Protein AF-A0A923ZGY8-F1 (afdb_monomer)

Sequence (124 aa):
MVYCIKTIKKKLRQPCMYGYVFFMLLFLCSLACLGQTRDISKMGSGGKLNPLQAIMDIRHYTINLDVDIEKQSIKGNVEISLNLSNQTDTLLLDLLDAMLVTKIKVNHAVVKYNHQNDKIYITH

Solvent-accessible surface area (backbone atoms only — not comparable to full-atom values): 8315 Å² total; per-residue (Å²): 140,88,86,85,85,82,85,79,82,77,81,81,73,85,73,68,69,69,62,58,54,54,53,50,51,57,55,54,60,65,63,74,65,78,64,84,82,79,76,62,88,77,71,76,84,86,73,86,68,54,74,59,42,68,35,50,48,76,73,46,78,48,77,48,76,51,76,40,75,92,76,72,43,77,49,73,54,76,46,77,45,66,46,66,81,57,94,72,59,55,45,58,48,81,45,58,71,91,57,87,85,89,80,54,64,59,96,86,41,80,46,57,69,49,77,52,94,37,26,35,40,38,45,109

Secondary structure (DSSP, 8-state):
-PPP--------PPP-HHHHHHHHHHHHHHHTT------GGG---SSPPPHHHHTEEEEEEEEEEEEETTTTEEEEEEEEEEEESS--SEEEEE--TTSPP---EETTEE-EEEEETTEEEEE-

pLDDT: mean 81.22, std 19.68, range [33.22, 98.0]

Structure (mmCIF, N/CA/C/O backbone):
data_AF-A0A923ZGY8-F1
#
_entry.id   AF-A0A923ZGY8-F1
#
loop_
_atom_site.group_PDB
_atom_site.id
_atom_site.type_symbol
_atom_site.label_atom_id
_atom_site.label_alt_id
_atom_site.label_comp_id
_atom_site.label_asym_id
_atom_site.label_entity_id
_atom_site.label_seq_id
_atom_site.pdbx_PDB_ins_code
_atom_site.Cartn_x
_atom_site.Cartn_y
_atom_site.Cartn_z
_atom_site.occupancy
_atom_site.B_iso_or_equiv
_atom_site.auth_seq_id
_atom_site.auth_comp_id
_atom_site.auth_asym_id
_atom_site.auth_atom_id
_atom_site.pdbx_PDB_model_num
ATOM 1 N N . MET A 1 1 ? -15.914 41.896 -59.023 1.00 39.72 1 MET A N 1
ATOM 2 C CA . MET A 1 1 ? -15.103 42.519 -57.955 1.00 39.72 1 MET A CA 1
ATOM 3 C C . MET A 1 1 ? -13.850 41.666 -57.796 1.00 39.72 1 MET A C 1
ATOM 5 O O . MET A 1 1 ? -13.971 40.498 -57.456 1.00 39.72 1 MET A O 1
ATOM 9 N N . VAL A 1 2 ? -12.696 42.178 -58.230 1.00 36.56 2 VAL A N 1
ATOM 10 C CA . VAL A 1 2 ? -11.444 41.417 -58.413 1.00 36.56 2 VAL A CA 1
ATOM 11 C C . VAL A 1 2 ? -10.553 41.626 -57.190 1.00 36.56 2 VAL A C 1
ATOM 13 O O . VAL A 1 2 ? -10.276 42.771 -56.843 1.00 36.56 2 VAL A O 1
ATOM 16 N N . TYR A 1 3 ? -10.085 40.548 -56.558 1.00 33.25 3 TYR A N 1
ATOM 17 C CA . TYR A 1 3 ? -9.080 40.621 -55.494 1.00 33.25 3 TYR A CA 1
ATOM 18 C C . TYR A 1 3 ? -7.714 40.186 -56.035 1.00 33.25 3 TYR A C 1
ATOM 20 O O . TYR A 1 3 ? -7.562 39.091 -56.571 1.00 33.25 3 TYR A O 1
ATOM 28 N N . CYS A 1 4 ? -6.725 41.073 -55.907 1.00 33.22 4 CYS A N 1
ATOM 29 C CA . CYS A 1 4 ? -5.336 40.871 -56.311 1.00 33.22 4 CYS A CA 1
ATOM 30 C C . CYS A 1 4 ? -4.508 40.442 -55.089 1.00 33.22 4 CYS A C 1
ATOM 32 O O . CYS A 1 4 ? -4.399 41.198 -54.123 1.00 33.22 4 CYS A O 1
ATOM 34 N N . ILE A 1 5 ? -3.925 39.240 -55.120 1.00 45.53 5 ILE A N 1
ATOM 35 C CA . ILE A 1 5 ? -2.992 38.758 -54.091 1.00 45.53 5 ILE A CA 1
ATOM 36 C C . ILE A 1 5 ? -1.567 39.020 -54.579 1.00 45.53 5 ILE A C 1
ATOM 38 O O . ILE A 1 5 ? -1.111 38.446 -55.565 1.00 45.53 5 ILE A O 1
ATOM 42 N N . LYS A 1 6 ? -0.850 39.894 -53.869 1.00 42.00 6 LYS A N 1
ATOM 43 C CA . LYS A 1 6 ? 0.562 40.199 -54.115 1.00 42.00 6 LYS A CA 1
ATOM 44 C C . LYS A 1 6 ? 1.421 39.298 -53.227 1.00 42.00 6 LYS A C 1
ATOM 46 O O . LYS A 1 6 ? 1.500 39.501 -52.018 1.00 42.00 6 LYS A O 1
ATOM 51 N N . THR A 1 7 ? 2.061 38.288 -53.809 1.00 40.94 7 THR A N 1
ATOM 52 C CA . THR A 1 7 ? 3.028 37.436 -53.103 1.00 40.94 7 THR A CA 1
ATOM 53 C C . THR A 1 7 ? 4.315 38.218 -52.832 1.00 40.94 7 THR A C 1
ATOM 55 O O . THR A 1 7 ? 5.007 38.629 -53.760 1.00 40.94 7 THR A O 1
ATOM 58 N N . ILE A 1 8 ? 4.672 38.391 -51.557 1.00 47.91 8 ILE A N 1
ATOM 59 C CA . ILE A 1 8 ? 5.985 38.897 -51.133 1.00 47.91 8 ILE A CA 1
ATOM 60 C C . ILE A 1 8 ? 6.832 37.688 -50.724 1.00 47.91 8 ILE A C 1
ATOM 62 O O . ILE A 1 8 ? 6.575 37.066 -49.694 1.00 47.91 8 ILE A O 1
ATOM 66 N N . LYS A 1 9 ? 7.862 37.343 -51.509 1.00 44.62 9 LYS A N 1
ATOM 67 C CA . LYS A 1 9 ? 8.903 36.410 -51.052 1.00 44.62 9 LYS A CA 1
ATOM 68 C C . LYS A 1 9 ? 9.883 37.158 -50.151 1.00 44.62 9 LYS A C 1
ATOM 70 O O . LYS A 1 9 ? 10.668 37.981 -50.616 1.00 44.62 9 LYS A O 1
ATOM 75 N N . LYS A 1 10 ? 9.855 36.851 -48.853 1.00 49.72 10 LYS A N 1
ATOM 76 C CA . LYS A 1 10 ? 10.881 37.282 -47.896 1.00 49.72 10 LYS A CA 1
ATOM 77 C C . LYS A 1 10 ? 12.182 36.537 -48.223 1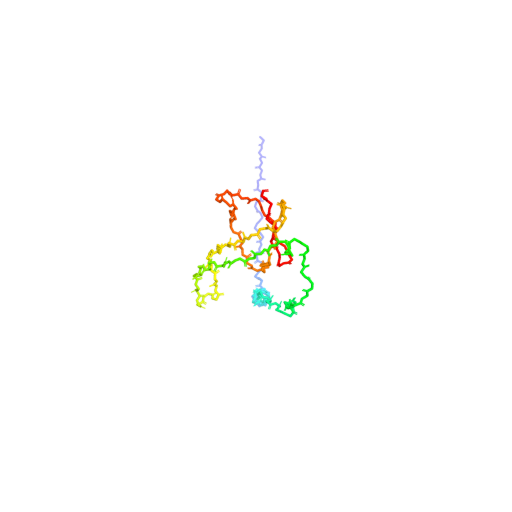.00 49.72 10 LYS A C 1
ATOM 79 O O . LYS A 1 10 ? 12.202 35.308 -48.248 1.00 49.72 10 LYS A O 1
ATOM 84 N N . LYS A 1 11 ? 13.263 37.271 -48.496 1.00 47.41 11 LYS A N 1
ATOM 85 C CA . LYS A 1 11 ? 14.607 36.708 -48.684 1.00 47.41 11 LYS A CA 1
ATOM 86 C C . LYS A 1 11 ? 15.062 36.116 -47.348 1.00 47.41 11 LYS A C 1
ATOM 88 O O . LYS A 1 11 ? 15.303 36.868 -46.404 1.00 47.41 11 LYS A O 1
ATOM 93 N N . LEU A 1 12 ? 15.125 34.786 -47.247 1.00 57.41 12 LEU A N 1
ATOM 94 C CA . LEU A 1 12 ? 15.692 34.125 -46.072 1.00 57.41 12 LEU A CA 1
ATOM 95 C C . LEU A 1 12 ? 17.179 34.482 -45.992 1.00 57.41 12 LEU A C 1
ATOM 97 O O . LEU A 1 12 ? 17.987 34.059 -46.818 1.00 57.41 12 LEU A O 1
ATOM 101 N N . ARG A 1 13 ? 17.526 35.293 -44.995 1.00 56.12 13 ARG A N 1
ATOM 102 C CA . ARG A 1 13 ? 18.902 35.496 -44.554 1.00 56.12 13 ARG A CA 1
ATOM 103 C C . ARG A 1 13 ? 19.347 34.195 -43.891 1.00 56.12 13 ARG A C 1
ATOM 105 O O . ARG A 1 13 ? 18.685 33.751 -42.959 1.00 56.12 13 ARG A O 1
ATOM 112 N N . GLN A 1 14 ? 20.419 33.587 -44.393 1.00 61.72 14 GLN A N 1
ATOM 113 C CA . GLN A 1 14 ? 21.004 32.384 -43.803 1.00 61.72 14 GLN A CA 1
ATOM 114 C C . GLN A 1 14 ? 21.371 32.670 -42.337 1.00 61.72 14 GLN A C 1
ATOM 116 O O . GLN A 1 14 ? 22.171 33.578 -42.087 1.00 61.72 14 GLN A O 1
ATOM 121 N N . PRO A 1 15 ? 20.763 31.975 -41.360 1.00 51.91 15 PRO A N 1
ATOM 122 C CA . PRO A 1 15 ? 21.150 32.128 -39.969 1.00 51.91 15 PRO A CA 1
ATOM 123 C C . PRO A 1 15 ? 22.471 31.389 -39.724 1.00 51.91 15 PRO A C 1
ATOM 125 O O . PRO A 1 15 ? 22.694 30.292 -40.234 1.00 51.91 15 PRO A O 1
ATOM 128 N N . CYS A 1 16 ? 23.357 32.014 -38.949 1.00 51.38 16 CYS A N 1
ATOM 129 C CA . CYS A 1 16 ? 24.641 31.449 -38.550 1.00 51.38 16 CYS A CA 1
ATOM 130 C C . CYS A 1 16 ? 24.424 30.120 -37.803 1.00 51.38 16 CYS A C 1
ATOM 132 O O . CYS A 1 16 ? 23.829 30.089 -36.724 1.00 51.38 16 CYS A O 1
ATOM 134 N N . MET A 1 17 ? 24.913 29.029 -38.398 1.00 56.09 17 MET A N 1
ATOM 135 C CA . MET A 1 17 ? 24.716 27.637 -37.971 1.00 56.09 17 MET A CA 1
ATOM 136 C C . MET A 1 17 ? 25.194 27.364 -36.532 1.00 56.09 17 MET A C 1
ATOM 138 O O . MET A 1 17 ? 24.680 26.469 -35.868 1.00 56.09 17 MET A O 1
ATOM 142 N N . TYR A 1 18 ? 26.117 28.179 -36.012 1.00 58.88 18 TYR A N 1
ATOM 143 C CA . TYR A 1 18 ? 26.709 27.999 -34.684 1.00 58.88 18 TYR A CA 1
ATOM 144 C C . TYR A 1 18 ? 25.748 28.328 -33.527 1.00 58.88 18 TYR A C 1
ATOM 146 O O . TYR A 1 18 ? 25.821 27.709 -32.468 1.00 58.88 18 TYR A O 1
ATOM 154 N N . GLY A 1 19 ? 24.807 29.260 -33.731 1.00 60.19 19 GLY A N 1
ATOM 155 C CA . GLY A 1 19 ? 23.846 29.657 -32.692 1.00 60.19 19 GLY A CA 1
ATOM 156 C C . GLY A 1 19 ? 22.780 28.592 -32.419 1.00 60.19 19 GLY A C 1
ATOM 157 O O . GLY A 1 19 ? 22.402 28.371 -31.271 1.00 60.19 19 GLY A O 1
ATOM 158 N N . TYR A 1 20 ? 22.337 27.881 -33.462 1.00 61.19 20 TYR A N 1
ATOM 159 C CA . TYR A 1 20 ? 21.340 26.811 -33.336 1.00 61.19 20 TYR A CA 1
ATOM 160 C C . TYR A 1 20 ? 21.912 25.552 -32.675 1.00 61.19 20 TYR A C 1
ATOM 162 O O . TYR A 1 20 ? 21.214 24.899 -31.904 1.00 61.19 20 TYR A O 1
ATOM 170 N N . VAL A 1 21 ? 23.185 25.237 -32.935 1.00 67.06 21 VAL A N 1
ATOM 171 C CA . VAL A 1 21 ? 23.874 24.091 -32.323 1.00 67.06 21 VAL A CA 1
ATOM 172 C C . VAL A 1 21 ? 24.073 24.315 -30.822 1.00 67.06 21 VAL A C 1
ATOM 174 O O . VAL A 1 21 ? 23.811 23.411 -30.035 1.00 67.06 21 VAL A O 1
ATOM 177 N N . PHE A 1 22 ? 24.443 25.530 -30.407 1.00 67.06 22 PHE A N 1
ATOM 178 C CA . PHE A 1 22 ? 24.587 25.868 -28.987 1.00 67.06 22 PHE A CA 1
ATOM 179 C C . PHE A 1 22 ? 23.243 25.847 -28.236 1.00 67.06 22 PHE A C 1
ATOM 181 O O . PHE A 1 22 ? 23.160 25.327 -27.125 1.00 67.06 22 PHE A O 1
ATOM 188 N N . PHE A 1 23 ? 22.168 26.336 -28.866 1.00 63.97 23 PHE A N 1
ATOM 189 C CA . PHE A 1 23 ? 20.818 26.297 -28.292 1.00 63.97 23 PHE A CA 1
ATOM 190 C C . PHE A 1 23 ? 20.261 24.863 -28.187 1.00 63.97 23 PHE A C 1
ATOM 192 O O . PHE A 1 23 ? 19.661 24.511 -27.174 1.00 63.97 23 PHE A O 1
ATOM 199 N N . MET A 1 24 ? 20.520 24.007 -29.183 1.00 68.94 24 MET A N 1
ATOM 200 C CA . MET A 1 24 ? 20.175 22.577 -29.134 1.00 68.94 24 MET A CA 1
ATOM 201 C C . MET A 1 24 ? 20.971 21.813 -28.067 1.00 68.94 24 MET A C 1
ATOM 203 O O . MET A 1 24 ? 20.410 20.955 -27.391 1.00 68.94 24 MET A O 1
ATOM 207 N N . LEU A 1 25 ? 22.252 22.143 -27.866 1.00 68.06 25 LEU A N 1
ATOM 208 C CA . LEU A 1 25 ? 23.095 21.510 -26.846 1.00 68.06 25 LEU A CA 1
ATOM 209 C C . LEU A 1 25 ? 22.641 21.864 -25.418 1.00 68.06 25 LEU A C 1
ATOM 211 O O . LEU A 1 25 ? 22.616 20.999 -24.545 1.00 68.06 25 LEU A O 1
ATOM 215 N N . LEU A 1 26 ? 22.215 23.112 -25.193 1.00 63.69 26 LEU A N 1
ATOM 216 C CA . LEU A 1 26 ? 21.632 23.549 -23.919 1.00 63.69 26 LEU A CA 1
ATOM 217 C C . LEU A 1 26 ? 20.273 22.890 -23.638 1.00 63.69 26 LEU A C 1
ATOM 219 O O . LEU A 1 26 ? 19.986 22.558 -22.489 1.00 63.69 26 LEU A O 1
ATOM 223 N N . PHE A 1 27 ? 19.461 22.655 -24.673 1.00 64.81 27 PHE A N 1
ATOM 224 C CA . PHE A 1 27 ? 18.175 21.966 -24.544 1.00 64.81 27 PHE A CA 1
ATOM 225 C C . PHE A 1 27 ? 18.328 20.452 -24.309 1.00 64.81 27 PHE A C 1
ATOM 227 O O . PHE A 1 27 ? 17.555 19.874 -23.554 1.00 64.81 27 PHE A O 1
ATOM 234 N N . LEU A 1 28 ? 19.347 19.798 -24.881 1.00 64.56 28 LEU A N 1
ATOM 235 C CA . LEU A 1 28 ? 19.629 18.383 -24.590 1.00 64.56 28 LEU A CA 1
ATOM 236 C C . LEU A 1 28 ? 20.135 18.160 -23.156 1.00 64.56 28 LEU A C 1
ATOM 238 O O . LEU A 1 28 ? 19.818 17.141 -22.546 1.00 64.56 28 LEU A O 1
ATOM 242 N N . CYS A 1 29 ? 20.903 19.105 -22.607 1.00 62.84 29 CYS A N 1
ATOM 243 C CA . CYS A 1 29 ? 21.480 18.981 -21.267 1.00 62.84 29 CYS A CA 1
ATOM 244 C C . CYS A 1 29 ? 20.413 19.046 -20.153 1.00 62.84 29 CYS A C 1
ATOM 246 O O . CYS A 1 29 ? 20.550 18.385 -19.126 1.00 62.84 29 CYS A O 1
ATOM 248 N N . SER A 1 30 ? 19.310 19.776 -20.365 1.00 59.50 30 SER A N 1
ATOM 249 C CA . SER A 1 30 ? 18.209 19.850 -19.394 1.00 59.50 30 SER A CA 1
ATOM 250 C C . SER A 1 30 ? 17.341 18.585 -19.352 1.00 59.50 30 SER A C 1
ATOM 252 O O . SER A 1 30 ? 16.796 18.269 -18.294 1.00 59.50 30 SER A O 1
ATOM 254 N N . LEU A 1 31 ? 17.251 17.815 -20.446 1.00 57.88 31 LEU A N 1
ATOM 255 C CA . LEU A 1 31 ? 16.525 16.534 -20.462 1.00 57.88 31 LEU A CA 1
ATOM 256 C C . LEU A 1 31 ? 17.270 15.412 -19.718 1.00 57.88 31 LEU A C 1
ATOM 258 O O . LEU A 1 31 ? 16.630 14.495 -19.207 1.00 57.88 31 LEU A O 1
ATOM 262 N N . ALA A 1 32 ? 18.599 15.487 -19.614 1.00 58.78 32 ALA A N 1
ATOM 263 C CA . ALA A 1 32 ? 19.417 14.459 -18.965 1.00 58.78 32 ALA A CA 1
ATOM 264 C C . ALA A 1 32 ? 19.252 14.397 -17.431 1.00 58.78 32 ALA A C 1
ATOM 266 O O . ALA A 1 32 ? 19.711 13.444 -16.807 1.00 58.78 32 ALA A O 1
ATOM 267 N N . CYS A 1 33 ? 18.589 15.384 -16.817 1.00 52.78 33 CYS A N 1
ATOM 268 C CA . CYS A 1 33 ? 18.454 15.492 -15.361 1.00 52.78 33 CYS A CA 1
ATOM 269 C C . CYS A 1 33 ? 17.090 15.027 -14.814 1.00 52.78 33 CYS A C 1
ATOM 271 O O . CYS A 1 33 ? 16.815 15.196 -13.628 1.00 52.78 33 CYS A O 1
ATOM 273 N N . LEU A 1 34 ? 16.230 14.402 -15.631 1.00 55.91 34 LEU A N 1
ATOM 274 C CA . LEU A 1 34 ? 14.993 13.758 -15.155 1.00 55.91 34 LEU A CA 1
ATOM 275 C C . LEU A 1 34 ? 15.285 12.410 -14.463 1.00 55.91 34 LEU A C 1
ATOM 277 O O . LEU A 1 34 ? 14.667 11.390 -14.756 1.00 55.91 34 LEU A O 1
ATOM 281 N N . GLY A 1 35 ? 16.254 12.386 -13.549 1.00 55.31 35 GLY A N 1
ATOM 282 C CA . GLY A 1 35 ? 16.445 11.275 -12.627 1.00 55.31 35 GLY A CA 1
ATOM 283 C C . GLY A 1 35 ? 15.442 11.400 -11.484 1.00 55.31 35 GLY A C 1
ATOM 284 O O . GLY A 1 35 ? 15.422 12.412 -10.785 1.00 55.31 35 GLY A O 1
ATOM 285 N N . GLN A 1 36 ? 14.600 10.386 -11.279 1.00 60.22 36 GLN A N 1
ATOM 286 C CA . GLN A 1 36 ? 13.750 10.316 -10.091 1.00 60.22 36 GLN A CA 1
ATOM 287 C C . GLN A 1 36 ? 14.647 10.172 -8.855 1.00 60.22 36 GLN A C 1
ATOM 289 O O . GLN A 1 36 ? 15.182 9.099 -8.585 1.00 60.22 36 GLN A O 1
ATOM 294 N N . THR A 1 37 ? 14.828 11.259 -8.107 1.00 57.41 37 THR A N 1
ATOM 295 C CA . THR A 1 37 ? 15.446 11.213 -6.778 1.00 57.41 37 THR A CA 1
ATOM 296 C C . THR A 1 37 ? 14.518 10.422 -5.852 1.00 57.41 37 THR A C 1
ATOM 298 O O . THR A 1 37 ? 13.427 10.867 -5.497 1.00 57.41 37 THR A O 1
ATOM 301 N N . ARG A 1 38 ? 14.924 9.189 -5.529 1.00 64.00 38 ARG A N 1
ATOM 302 C CA . ARG A 1 38 ? 14.269 8.334 -4.535 1.00 64.00 38 ARG A CA 1
ATOM 303 C C . ARG A 1 38 ? 14.892 8.642 -3.180 1.00 64.00 38 ARG A C 1
ATOM 305 O O . ARG A 1 38 ? 15.802 7.947 -2.738 1.00 64.00 38 ARG A O 1
ATOM 312 N N . ASP A 1 39 ? 14.458 9.734 -2.563 1.00 65.38 39 ASP A N 1
ATOM 313 C CA . ASP A 1 39 ? 14.935 10.128 -1.240 1.00 65.38 39 ASP A CA 1
ATOM 314 C C . ASP A 1 39 ? 14.343 9.207 -0.156 1.00 65.38 39 ASP A C 1
ATOM 316 O O . ASP A 1 39 ? 13.197 9.357 0.265 1.00 65.38 39 ASP A O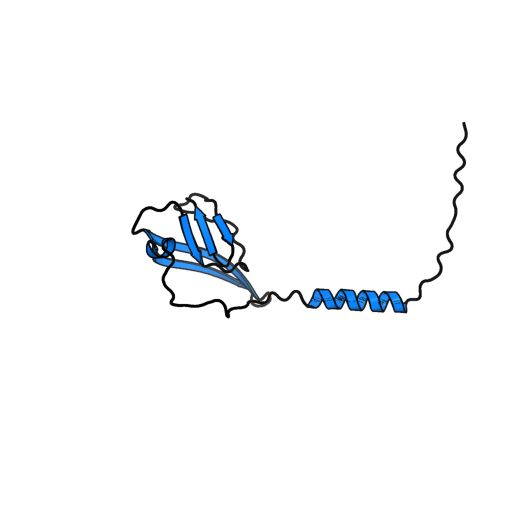 1
ATOM 320 N N . ILE A 1 40 ? 15.133 8.222 0.283 1.00 66.12 40 ILE A N 1
ATOM 321 C CA . ILE A 1 40 ? 14.752 7.233 1.307 1.00 66.12 40 ILE A CA 1
ATOM 322 C C . ILE A 1 40 ? 14.963 7.792 2.728 1.00 66.12 40 ILE A C 1
ATOM 324 O O . ILE A 1 40 ? 14.518 7.190 3.703 1.00 66.12 40 ILE A O 1
ATOM 328 N N . SER A 1 41 ? 15.573 8.975 2.881 1.00 67.19 41 SER A N 1
ATOM 329 C CA . SER A 1 41 ? 15.866 9.559 4.201 1.00 67.19 41 SER A CA 1
ATOM 330 C C . SER A 1 41 ? 14.612 9.869 5.032 1.00 67.19 41 SER A C 1
ATOM 332 O O . SER A 1 41 ? 14.684 9.946 6.257 1.00 67.19 41 SER A O 1
ATOM 334 N N . LYS A 1 42 ? 13.447 9.985 4.381 1.00 61.84 42 LYS A N 1
ATOM 335 C CA . LYS A 1 42 ? 12.140 10.185 5.028 1.00 61.84 42 LYS A CA 1
ATOM 336 C C . LYS A 1 42 ? 11.483 8.892 5.522 1.00 61.84 42 LYS A C 1
ATOM 338 O O . LYS A 1 42 ? 10.478 8.961 6.229 1.00 61.84 42 LYS A O 1
ATOM 343 N N . MET A 1 43 ? 12.025 7.721 5.179 1.00 66.19 43 MET A N 1
ATOM 344 C CA . MET A 1 43 ? 11.493 6.432 5.622 1.00 66.19 43 MET A CA 1
ATOM 345 C C . MET A 1 43 ? 11.985 6.117 7.037 1.00 66.19 43 MET A C 1
ATOM 347 O O . MET A 1 43 ? 12.973 5.417 7.241 1.00 66.19 43 MET A O 1
ATOM 351 N N . GLY A 1 44 ? 11.294 6.665 8.036 1.00 67.62 44 GLY A N 1
ATOM 352 C CA . GLY A 1 44 ? 11.486 6.288 9.433 1.00 67.62 44 GLY A CA 1
ATOM 353 C C . GLY A 1 44 ? 10.689 5.030 9.780 1.00 67.62 44 GLY A C 1
ATOM 354 O O . GLY A 1 44 ? 9.490 4.969 9.522 1.00 67.62 44 GLY A O 1
ATOM 355 N N . SER A 1 45 ? 11.335 4.043 10.404 1.00 66.31 45 SER A N 1
ATOM 356 C CA . SER A 1 45 ? 10.655 2.900 11.027 1.00 66.31 45 SER A CA 1
ATOM 357 C C . SER A 1 45 ? 10.561 3.113 12.541 1.00 66.31 45 SER A C 1
ATOM 359 O O . SER A 1 45 ? 11.536 3.542 13.157 1.00 66.31 45 SER A O 1
ATOM 361 N N . GLY A 1 46 ? 9.405 2.815 13.149 1.00 71.38 46 GLY A N 1
ATOM 362 C CA . GLY A 1 46 ? 9.282 2.708 14.614 1.00 71.38 46 GLY A CA 1
ATOM 363 C C . GLY A 1 46 ? 8.612 3.867 15.370 1.00 71.38 46 GLY A C 1
ATOM 364 O O . GLY A 1 46 ? 8.815 3.994 16.575 1.00 71.38 46 GLY A O 1
ATOM 365 N N . GLY A 1 47 ? 7.806 4.705 14.711 1.00 83.19 47 GLY A N 1
ATOM 366 C CA . GLY A 1 47 ? 6.970 5.718 15.376 1.00 83.19 47 GLY A CA 1
ATOM 367 C C . GLY A 1 47 ? 5.639 5.173 15.918 1.00 83.19 47 GLY A C 1
ATOM 368 O O . GLY A 1 47 ? 5.261 4.029 15.665 1.00 83.19 47 GLY A O 1
ATOM 369 N N . LYS A 1 48 ? 4.881 6.015 16.636 1.00 89.94 48 LYS A N 1
ATOM 370 C CA . LYS A 1 48 ? 3.492 5.695 17.007 1.0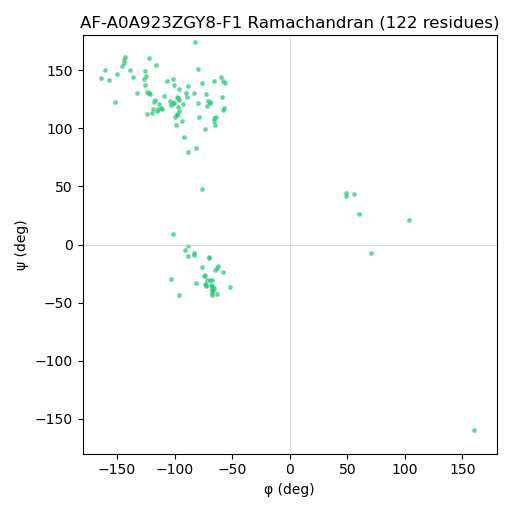0 89.94 48 LYS A CA 1
ATOM 371 C C . LYS A 1 48 ? 2.670 5.465 15.734 1.00 89.94 48 LYS A C 1
ATOM 373 O O . LYS A 1 48 ? 2.647 6.332 14.862 1.00 89.94 48 LYS A O 1
ATOM 378 N N . LEU A 1 49 ? 1.980 4.327 15.658 1.00 90.38 49 LEU A N 1
ATOM 379 C CA . LEU A 1 49 ? 1.116 4.005 14.524 1.00 90.38 49 LEU A CA 1
ATOM 380 C C . LEU A 1 49 ? 0.013 5.051 14.355 1.00 90.38 49 LEU A C 1
ATOM 38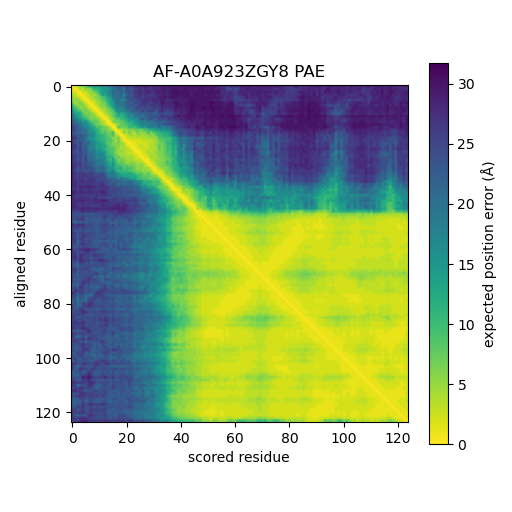2 O O . LEU A 1 49 ? -0.552 5.558 15.332 1.00 90.38 49 LEU A O 1
ATOM 386 N N . ASN A 1 50 ? -0.325 5.336 13.098 1.00 92.75 50 ASN A N 1
ATOM 387 C CA . ASN A 1 50 ? -1.527 6.094 12.784 1.00 92.75 50 ASN A CA 1
ATOM 388 C C . ASN A 1 50 ? -2.754 5.356 13.363 1.00 92.75 50 ASN A C 1
ATOM 390 O O . ASN A 1 50 ? -2.794 4.130 13.268 1.00 92.75 50 ASN A O 1
ATOM 394 N N . PRO A 1 51 ? -3.769 6.044 13.920 1.00 95.00 51 PRO A N 1
ATOM 395 C CA . PRO A 1 51 ? -4.967 5.383 14.443 1.00 95.00 51 PRO A CA 1
ATOM 396 C C . PRO A 1 51 ? -5.639 4.412 13.459 1.00 95.00 51 PRO A C 1
ATOM 398 O O . PRO A 1 51 ? -6.074 3.343 13.875 1.00 95.00 51 PRO A O 1
ATOM 401 N N . LEU A 1 52 ? -5.651 4.731 12.157 1.00 95.62 52 LEU A N 1
ATOM 402 C CA . LEU A 1 52 ? -6.183 3.843 11.116 1.00 95.62 52 LEU A CA 1
ATOM 403 C C . LEU A 1 52 ? -5.333 2.581 10.923 1.00 95.62 52 LEU A C 1
ATOM 405 O O . LEU A 1 52 ? -5.867 1.538 10.579 1.00 95.62 52 LEU A O 1
ATOM 409 N N . GLN A 1 53 ? -4.022 2.661 11.156 1.00 95.38 53 GLN A N 1
ATOM 410 C CA . GLN A 1 53 ? -3.120 1.507 11.107 1.00 95.38 53 GLN A CA 1
ATOM 411 C C . GLN A 1 53 ? -3.152 0.701 12.407 1.00 95.38 53 GLN A C 1
ATOM 413 O O . GLN A 1 53 ? -3.043 -0.518 12.374 1.00 95.38 53 GLN A O 1
ATOM 418 N N . ALA A 1 54 ? -3.355 1.360 13.549 1.00 95.75 54 ALA A N 1
ATOM 419 C CA . ALA A 1 54 ? -3.389 0.722 14.862 1.00 95.75 54 ALA A CA 1
ATOM 420 C C . ALA A 1 54 ? -4.560 -0.264 15.033 1.00 95.75 54 ALA A C 1
ATOM 422 O O . ALA A 1 54 ? -4.496 -1.143 15.889 1.00 95.75 54 ALA A O 1
ATOM 423 N N . ILE A 1 55 ? -5.621 -0.124 14.230 1.00 96.81 55 ILE A N 1
ATOM 424 C CA . ILE A 1 55 ? -6.762 -1.051 14.219 1.00 96.81 55 ILE A CA 1
ATOM 425 C C . ILE A 1 55 ? -6.615 -2.202 13.212 1.00 96.81 55 ILE A C 1
ATOM 427 O O . ILE A 1 55 ? -7.475 -3.080 13.174 1.00 96.81 55 ILE A O 1
ATOM 431 N N . MET A 1 56 ? -5.557 -2.205 12.396 1.00 96.62 56 MET A N 1
ATOM 432 C CA . MET A 1 56 ? -5.297 -3.248 11.404 1.00 96.62 56 MET A CA 1
ATOM 433 C C . MET A 1 56 ? -4.296 -4.269 11.951 1.00 96.62 56 MET A C 1
ATOM 435 O O . MET A 1 56 ? -3.114 -3.974 12.114 1.00 96.62 56 MET A O 1
ATOM 439 N N . ASP A 1 57 ? -4.758 -5.495 12.179 1.00 96.31 57 ASP A N 1
ATOM 440 C CA . ASP A 1 57 ? -3.909 -6.651 12.465 1.00 96.31 57 ASP A CA 1
ATOM 441 C C . ASP A 1 57 ? -3.584 -7.375 11.154 1.00 96.31 57 ASP A C 1
ATOM 443 O O . ASP A 1 57 ? -4.355 -8.209 10.667 1.00 96.31 57 ASP A O 1
ATOM 447 N N . ILE A 1 58 ? -2.457 -7.012 10.537 1.00 95.62 58 ILE A N 1
ATOM 448 C CA . ILE A 1 58 ? -2.021 -7.627 9.283 1.00 95.62 58 ILE A CA 1
ATOM 449 C C . ILE A 1 58 ? -1.551 -9.061 9.538 1.00 95.62 58 ILE A C 1
ATOM 451 O O . ILE A 1 58 ? -0.624 -9.305 10.306 1.00 95.62 58 ILE A O 1
ATOM 455 N N . ARG A 1 59 ? -2.164 -10.018 8.838 1.00 97.31 59 ARG A N 1
ATOM 456 C CA . ARG A 1 59 ? -1.904 -11.454 8.995 1.00 97.31 59 ARG A CA 1
ATOM 457 C C . ARG A 1 59 ? -0.914 -11.983 7.969 1.00 97.31 59 ARG A C 1
ATOM 459 O O . ARG A 1 59 ? -0.051 -12.785 8.312 1.00 97.31 59 ARG A O 1
ATOM 466 N N . HIS A 1 60 ? -1.070 -11.580 6.711 1.00 97.75 60 HIS A N 1
ATOM 467 C CA . HIS A 1 60 ? -0.271 -12.114 5.614 1.00 97.75 60 HIS A CA 1
ATOM 468 C C . HIS A 1 60 ? -0.216 -11.146 4.432 1.00 97.75 60 HIS A C 1
ATOM 470 O O . HIS A 1 60 ? -1.229 -10.545 4.071 1.00 97.75 60 HIS A O 1
ATOM 476 N N . TYR A 1 61 ? 0.954 -11.068 3.799 1.00 97.00 61 TYR A N 1
ATOM 477 C CA . TYR A 1 61 ? 1.151 -10.428 2.504 1.00 97.00 61 TYR A CA 1
ATOM 478 C C . TYR A 1 61 ? 1.525 -11.486 1.471 1.00 97.00 61 TYR A C 1
ATOM 480 O O . TYR A 1 61 ? 2.557 -12.142 1.598 1.00 97.00 61 TYR A O 1
ATOM 488 N N . THR A 1 62 ? 0.727 -11.609 0.417 1.00 97.56 62 THR A N 1
ATOM 489 C CA . THR A 1 62 ? 1.117 -12.333 -0.794 1.00 97.56 62 THR A CA 1
ATOM 490 C C . THR A 1 62 ? 1.609 -11.309 -1.802 1.00 97.56 62 THR A C 1
ATOM 492 O O . THR A 1 62 ? 0.826 -10.500 -2.294 1.00 97.56 62 THR A O 1
ATOM 495 N N . ILE A 1 63 ? 2.903 -11.322 -2.104 1.00 97.25 63 ILE A N 1
ATOM 496 C CA . ILE A 1 63 ? 3.525 -10.368 -3.024 1.00 97.25 63 ILE A CA 1
ATOM 497 C C . ILE A 1 63 ? 3.954 -11.122 -4.279 1.00 97.25 63 ILE A C 1
ATOM 499 O O . ILE A 1 63 ? 4.800 -12.011 -4.210 1.00 97.25 63 ILE A O 1
ATOM 503 N N . ASN A 1 64 ? 3.377 -10.759 -5.424 1.00 97.56 64 ASN A N 1
ATOM 504 C CA . ASN A 1 64 ? 3.788 -11.261 -6.729 1.00 97.56 64 ASN A CA 1
ATOM 505 C C . ASN A 1 64 ? 4.431 -10.115 -7.512 1.00 97.56 64 ASN A C 1
ATOM 507 O O . ASN A 1 64 ? 3.761 -9.117 -7.787 1.00 97.56 64 ASN A O 1
ATOM 511 N N . LEU A 1 65 ? 5.719 -10.243 -7.832 1.00 96.94 65 LEU A N 1
ATOM 512 C CA . LEU A 1 65 ? 6.515 -9.210 -8.490 1.00 96.94 65 LEU A CA 1
ATOM 513 C C . LEU A 1 65 ? 7.145 -9.751 -9.769 1.00 96.94 65 LEU A C 1
ATOM 515 O O . LEU A 1 65 ? 7.802 -10.787 -9.765 1.00 96.94 65 LEU A O 1
ATOM 519 N N . ASP A 1 66 ? 6.992 -8.982 -10.836 1.00 97.12 66 ASP A N 1
ATOM 520 C CA . ASP A 1 66 ? 7.769 -9.086 -12.061 1.00 97.12 66 ASP A CA 1
ATOM 521 C C . ASP A 1 66 ? 8.827 -7.974 -12.031 1.00 97.12 66 ASP A C 1
ATOM 523 O O . ASP A 1 66 ? 8.498 -6.791 -11.872 1.00 97.12 66 ASP A O 1
ATOM 527 N N . VAL A 1 67 ? 10.096 -8.374 -12.115 1.00 96.75 67 VAL A N 1
ATOM 528 C CA . VAL A 1 67 ? 11.263 -7.502 -11.967 1.00 96.75 67 VAL A CA 1
ATOM 529 C C . VAL A 1 67 ? 11.997 -7.439 -13.299 1.00 96.75 67 VAL A C 1
ATOM 531 O O . VAL A 1 67 ? 12.559 -8.429 -13.762 1.00 96.75 67 VAL A O 1
ATOM 534 N N . ASP A 1 68 ? 12.042 -6.248 -13.885 1.00 97.12 68 ASP A N 1
ATOM 535 C CA . ASP A 1 68 ? 12.831 -5.960 -15.079 1.00 97.12 68 ASP A CA 1
ATOM 536 C C . ASP A 1 68 ? 14.139 -5.286 -14.644 1.00 97.12 68 ASP A C 1
ATOM 538 O O . ASP A 1 68 ? 14.149 -4.110 -14.269 1.00 97.12 68 ASP A O 1
ATOM 542 N N . ILE A 1 69 ? 15.230 -6.057 -14.649 1.00 96.44 69 ILE A N 1
ATOM 543 C CA . ILE A 1 69 ? 16.555 -5.608 -14.198 1.00 96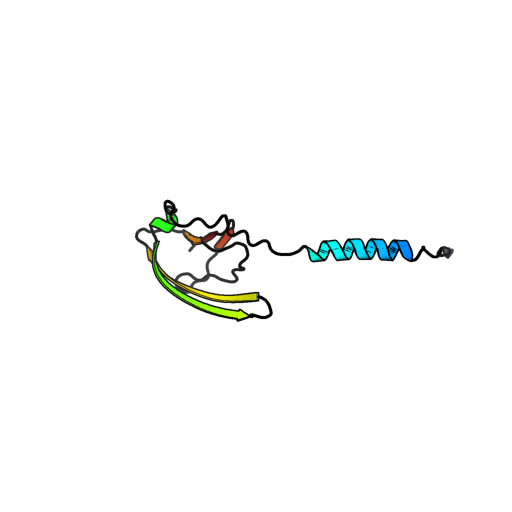.44 69 ILE A CA 1
ATOM 544 C C . ILE A 1 69 ? 17.127 -4.542 -15.137 1.00 96.44 69 ILE A C 1
ATOM 546 O O . ILE A 1 69 ? 17.627 -3.522 -14.665 1.00 96.44 69 ILE A O 1
ATOM 550 N N . GLU A 1 70 ? 16.994 -4.741 -16.449 1.00 97.00 70 GLU A N 1
ATOM 551 C CA . GLU A 1 70 ? 17.503 -3.819 -17.472 1.00 97.00 70 GLU A CA 1
ATOM 552 C C . GLU A 1 70 ? 16.819 -2.453 -17.369 1.00 97.00 70 GLU A C 1
ATOM 554 O O . GLU A 1 70 ? 17.467 -1.408 -17.427 1.00 97.00 70 GLU A O 1
ATOM 559 N N . LYS A 1 71 ? 15.497 -2.449 -17.156 1.00 95.00 71 LYS A N 1
ATOM 560 C CA . LYS A 1 71 ? 14.715 -1.213 -16.996 1.00 95.00 71 LYS A CA 1
ATOM 561 C C . LYS A 1 71 ? 14.639 -0.711 -15.559 1.00 95.00 71 LYS A C 1
ATOM 563 O O . LYS A 1 71 ? 14.000 0.312 -15.323 1.00 95.00 71 LYS A O 1
ATOM 568 N N . GLN A 1 72 ? 15.238 -1.427 -14.606 1.00 93.44 72 GLN A N 1
ATOM 569 C CA . GLN A 1 72 ? 15.190 -1.121 -13.173 1.00 93.44 72 GLN A CA 1
ATOM 570 C C . GLN A 1 72 ? 13.759 -0.862 -12.668 1.00 93.44 72 GLN A C 1
ATOM 572 O O . GLN A 1 72 ? 13.494 0.073 -11.905 1.00 93.44 72 GLN A O 1
ATOM 577 N N . SER A 1 73 ? 12.813 -1.682 -13.128 1.00 93.69 73 SER A N 1
ATOM 578 C CA . SER A 1 73 ? 11.387 -1.490 -12.865 1.00 93.69 73 SER A CA 1
ATOM 579 C C . SER A 1 73 ? 10.759 -2.731 -12.246 1.00 93.69 73 SER A C 1
ATOM 581 O O . SER A 1 73 ? 11.183 -3.856 -12.506 1.00 93.69 73 SER A O 1
ATOM 583 N N . ILE A 1 74 ? 9.735 -2.509 -11.424 1.00 95.50 74 ILE A N 1
ATOM 584 C CA . ILE A 1 74 ? 8.926 -3.568 -10.828 1.00 95.50 74 ILE A CA 1
ATOM 585 C C . ILE A 1 74 ? 7.459 -3.327 -11.163 1.00 95.50 74 ILE A C 1
ATOM 587 O O . ILE A 1 74 ? 6.995 -2.186 -11.214 1.00 95.50 74 ILE A O 1
ATOM 591 N N . LYS A 1 75 ? 6.717 -4.408 -11.370 1.00 96.69 75 LYS A N 1
ATOM 592 C CA . LYS A 1 75 ? 5.254 -4.404 -11.472 1.00 96.69 75 LYS A CA 1
ATOM 593 C C . LYS A 1 75 ? 4.722 -5.671 -10.820 1.00 96.69 75 LYS A C 1
ATOM 595 O O . LYS A 1 75 ? 5.457 -6.638 -10.655 1.00 96.69 75 LYS A O 1
ATOM 600 N N . GLY A 1 76 ? 3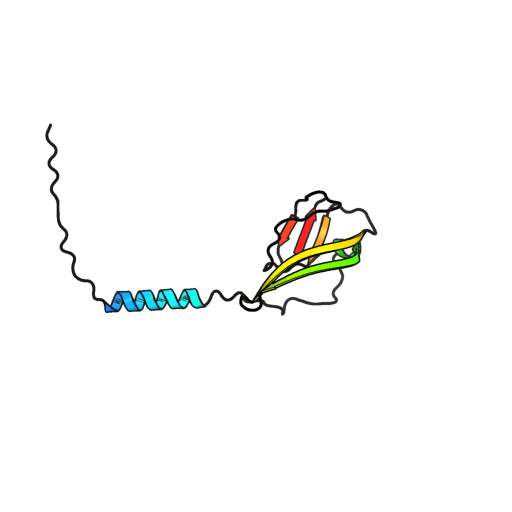.447 -5.692 -10.464 1.00 96.44 76 GLY A N 1
ATOM 601 C CA . GLY A 1 76 ? 2.886 -6.868 -9.820 1.00 96.44 76 GLY A CA 1
ATOM 602 C C . GLY A 1 76 ? 1.611 -6.578 -9.058 1.00 96.44 76 GLY A C 1
ATOM 603 O O . GLY A 1 76 ? 0.945 -5.568 -9.297 1.00 96.44 76 GLY A O 1
ATOM 604 N N . ASN A 1 77 ? 1.285 -7.472 -8.134 1.00 96.75 77 ASN A N 1
ATOM 605 C CA . ASN A 1 77 ? 0.136 -7.339 -7.255 1.00 96.75 77 ASN A CA 1
ATOM 606 C C . ASN A 1 77 ? 0.487 -7.776 -5.833 1.00 96.75 77 ASN A C 1
ATOM 608 O O . ASN A 1 77 ? 1.319 -8.656 -5.615 1.00 96.75 77 ASN A O 1
ATOM 612 N N . VAL A 1 78 ? -0.197 -7.160 -4.874 1.00 97.50 78 VAL A N 1
ATOM 613 C CA . VAL A 1 78 ? -0.104 -7.504 -3.459 1.00 97.50 78 VAL A CA 1
ATOM 614 C C . VAL A 1 78 ? -1.494 -7.869 -2.970 1.00 97.50 78 VAL A C 1
ATOM 616 O O . VAL A 1 78 ? -2.453 -7.133 -3.203 1.00 97.50 78 VAL A O 1
ATOM 619 N N . GLU A 1 79 ? -1.594 -9.009 -2.305 1.00 97.88 79 GLU A N 1
ATOM 620 C CA . GLU A 1 79 ? -2.793 -9.457 -1.613 1.00 97.88 79 GLU A CA 1
ATOM 621 C C . GLU A 1 79 ? -2.537 -9.384 -0.108 1.00 97.88 79 GLU A C 1
ATOM 623 O O . GLU A 1 79 ? -1.523 -9.885 0.380 1.00 97.88 79 GLU A O 1
ATOM 628 N N . ILE A 1 80 ? -3.430 -8.714 0.620 1.00 97.75 80 ILE A N 1
ATOM 629 C CA . ILE A 1 80 ? -3.250 -8.409 2.040 1.00 97.75 80 ILE A CA 1
ATOM 630 C C . ILE A 1 80 ? -4.379 -9.079 2.807 1.00 97.75 80 ILE A C 1
ATOM 632 O O . ILE A 1 80 ? -5.546 -8.741 2.623 1.00 97.75 80 ILE A O 1
ATOM 636 N N . SER A 1 81 ? -4.028 -10.022 3.674 1.00 97.44 81 SER A N 1
ATOM 637 C CA . SER A 1 81 ? -4.957 -10.594 4.647 1.00 97.44 81 SER A CA 1
ATOM 638 C C . SER A 1 81 ? -4.781 -9.868 5.970 1.00 97.44 81 SER A C 1
ATOM 640 O O . SER A 1 81 ? -3.672 -9.823 6.505 1.00 97.44 81 SER A O 1
ATOM 642 N N . LEU A 1 82 ? -5.860 -9.305 6.505 1.00 96.50 82 LEU A N 1
ATOM 643 C CA . LEU A 1 82 ? -5.848 -8.568 7.764 1.00 96.50 82 LEU A CA 1
ATOM 644 C C . LEU A 1 82 ? -7.150 -8.770 8.532 1.00 96.50 82 LEU A C 1
ATOM 646 O O . LEU A 1 82 ? -8.199 -8.995 7.931 1.00 96.50 82 LEU A O 1
ATOM 650 N N . ASN A 1 83 ? -7.069 -8.632 9.850 1.00 96.88 83 ASN A N 1
ATOM 651 C CA . ASN A 1 83 ? -8.224 -8.515 10.727 1.00 96.88 83 ASN A CA 1
ATOM 652 C C . ASN A 1 83 ? -8.343 -7.067 11.201 1.00 96.88 83 ASN A C 1
ATOM 654 O O . ASN A 1 83 ? -7.344 -6.422 11.515 1.00 96.88 83 ASN A O 1
ATOM 658 N N . LEU A 1 84 ? -9.569 -6.560 11.281 1.00 96.44 84 LEU A N 1
ATOM 659 C CA . LEU A 1 84 ? -9.839 -5.252 11.863 1.00 96.44 84 LEU A CA 1
ATOM 660 C C . LEU A 1 84 ? -10.280 -5.430 13.312 1.00 96.44 84 LEU A C 1
ATOM 662 O O . LEU A 1 84 ? -11.223 -6.171 13.584 1.00 96.44 84 LEU A O 1
ATOM 666 N N . SER A 1 85 ? -9.615 -4.746 14.242 1.00 96.50 85 SER A N 1
ATOM 667 C CA . SER A 1 85 ? -10.022 -4.750 15.653 1.00 96.50 85 SER A CA 1
ATOM 668 C C . SER A 1 85 ? -11.250 -3.873 15.915 1.00 96.50 85 SER A C 1
ATOM 670 O O . SER A 1 85 ? -11.928 -4.068 16.918 1.00 96.50 85 SER A O 1
ATOM 672 N N . ASN A 1 86 ? -11.550 -2.936 15.009 1.00 95.69 86 ASN A N 1
ATOM 673 C CA . ASN A 1 86 ? -12.728 -2.071 15.023 1.00 95.69 86 ASN A CA 1
ATOM 674 C C . ASN A 1 86 ? -13.218 -1.815 13.592 1.00 95.69 86 ASN A C 1
ATOM 676 O O . ASN A 1 86 ? -12.433 -1.873 12.646 1.00 95.69 86 ASN A O 1
ATOM 680 N N . GLN A 1 87 ? -14.498 -1.474 13.433 1.00 94.56 87 GLN A N 1
ATOM 681 C CA . GLN A 1 87 ? -15.040 -1.061 12.139 1.00 94.56 87 GLN A CA 1
ATOM 682 C C . GLN A 1 87 ? -14.419 0.270 11.680 1.00 94.56 87 GLN A C 1
ATOM 684 O O . GLN A 1 87 ? -14.208 1.178 12.484 1.00 94.56 87 GLN A O 1
ATOM 689 N N . THR A 1 88 ? -14.138 0.383 10.382 1.00 95.38 88 THR A N 1
ATOM 690 C CA . THR A 1 88 ? -13.630 1.598 9.736 1.00 95.38 88 THR A CA 1
ATOM 691 C C . THR A 1 88 ? -14.100 1.643 8.289 1.00 95.38 88 THR A C 1
ATOM 693 O O . THR A 1 88 ? -14.170 0.603 7.641 1.00 95.38 88 THR A O 1
ATOM 696 N N . ASP A 1 89 ? -14.345 2.840 7.767 1.00 95.19 89 ASP A N 1
ATOM 697 C CA . ASP A 1 89 ? -14.677 3.046 6.351 1.00 95.19 89 ASP A CA 1
ATOM 698 C C . ASP A 1 89 ? -13.411 3.238 5.497 1.00 95.19 89 ASP A C 1
ATOM 700 O O . ASP A 1 89 ? -13.460 3.290 4.269 1.00 95.19 89 ASP A O 1
ATOM 704 N N . THR A 1 90 ? -12.245 3.397 6.140 1.00 96.56 90 THR A N 1
ATOM 705 C CA . THR A 1 90 ? -10.971 3.689 5.471 1.00 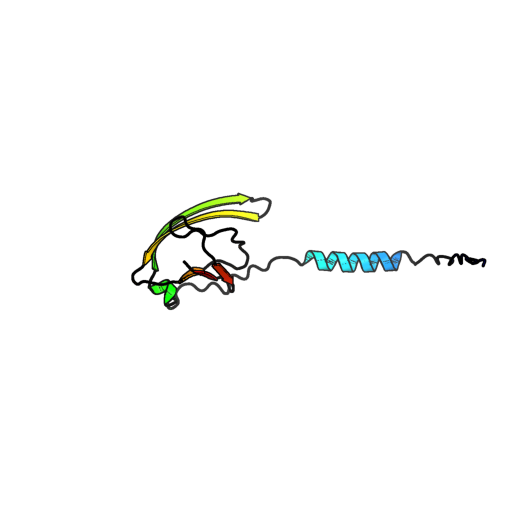96.56 90 THR A CA 1
ATOM 706 C C . THR A 1 90 ? -9.842 2.799 5.975 1.00 96.56 90 THR A C 1
ATOM 708 O O . THR A 1 90 ? -9.595 2.709 7.178 1.00 96.56 90 THR A O 1
ATOM 711 N N . LEU A 1 91 ? -9.111 2.198 5.036 1.00 97.19 91 LEU A N 1
ATOM 712 C CA . LEU A 1 91 ? -7.838 1.522 5.287 1.00 97.19 91 LEU A CA 1
ATOM 713 C C . LEU A 1 91 ? -6.686 2.437 4.862 1.00 97.19 91 LEU A C 1
ATOM 715 O O . LEU A 1 91 ? -6.790 3.129 3.848 1.00 97.19 91 LEU A O 1
ATOM 719 N N . LEU A 1 92 ? -5.594 2.428 5.627 1.00 96.75 92 LEU A N 1
ATOM 720 C CA . LEU A 1 92 ? -4.411 3.249 5.368 1.00 96.75 92 LEU A CA 1
ATOM 721 C C . LEU A 1 92 ? -3.162 2.378 5.261 1.00 96.75 92 LEU A C 1
ATOM 723 O O . LEU A 1 92 ? -2.697 1.853 6.268 1.00 96.75 92 LEU A O 1
ATOM 727 N N . LEU A 1 93 ? -2.572 2.285 4.074 1.00 95.94 93 LEU A N 1
ATOM 728 C CA . LEU A 1 93 ? -1.314 1.567 3.859 1.00 95.94 93 LEU A CA 1
ATOM 729 C C . LEU A 1 93 ? -0.229 2.540 3.401 1.00 95.94 93 LEU A C 1
ATOM 731 O O . LEU A 1 93 ? -0.525 3.585 2.822 1.00 95.94 93 LEU A O 1
ATOM 735 N N . ASP A 1 94 ? 1.025 2.200 3.661 1.00 93.31 94 ASP A N 1
ATOM 736 C CA . ASP A 1 94 ? 2.158 2.980 3.173 1.00 93.31 94 ASP A CA 1
ATOM 737 C C . ASP A 1 94 ? 2.564 2.460 1.786 1.00 93.31 94 ASP A C 1
ATOM 739 O O . ASP A 1 94 ? 2.760 1.258 1.587 1.00 93.31 94 ASP A O 1
ATOM 743 N N . LEU A 1 95 ? 2.648 3.362 0.809 1.00 93.88 95 LEU A N 1
ATOM 744 C CA . LEU A 1 95 ? 3.069 3.063 -0.557 1.00 93.88 95 LEU A CA 1
ATOM 745 C C . LEU A 1 95 ? 3.702 4.309 -1.161 1.00 93.88 95 LEU A C 1
ATOM 747 O O . LEU A 1 95 ? 3.044 5.339 -1.266 1.00 93.88 95 LEU A O 1
ATOM 751 N N . LEU A 1 96 ? 4.950 4.188 -1.607 1.00 92.00 96 LEU A N 1
ATOM 752 C CA . LEU A 1 96 ? 5.704 5.307 -2.167 1.00 92.00 96 LEU A CA 1
ATOM 753 C C . LEU A 1 96 ? 4.977 5.959 -3.344 1.00 92.00 96 LEU A C 1
ATOM 755 O O . LEU A 1 96 ? 4.488 5.256 -4.229 1.00 92.00 96 LEU A O 1
ATOM 759 N N . ASP A 1 97 ? 4.998 7.288 -3.415 1.00 91.69 97 ASP A N 1
ATOM 760 C CA . ASP A 1 97 ? 4.364 8.056 -4.501 1.00 91.69 97 ASP A CA 1
ATOM 761 C C . ASP A 1 97 ? 4.977 7.750 -5.883 1.00 91.69 97 ASP A C 1
ATOM 763 O O . ASP A 1 97 ? 4.357 7.970 -6.920 1.00 91.69 97 ASP A O 1
ATOM 767 N N . ALA A 1 98 ? 6.187 7.181 -5.917 1.00 90.31 98 ALA A N 1
ATOM 768 C CA . ALA A 1 98 ? 6.832 6.712 -7.143 1.00 90.31 98 ALA A CA 1
ATOM 769 C C . ALA A 1 98 ? 6.173 5.456 -7.758 1.00 90.31 98 ALA A C 1
ATOM 771 O O . ALA A 1 98 ? 6.509 5.079 -8.883 1.00 90.31 98 ALA A O 1
ATOM 772 N N . MET A 1 99 ? 5.274 4.784 -7.033 1.00 92.00 99 MET A N 1
ATOM 773 C CA . MET A 1 99 ? 4.581 3.575 -7.481 1.00 92.00 99 MET A CA 1
ATOM 774 C C . MET A 1 99 ? 3.209 3.925 -8.057 1.00 92.00 99 MET A C 1
ATOM 776 O O . MET A 1 99 ? 2.433 4.643 -7.440 1.00 92.00 99 MET A O 1
ATOM 780 N N . LEU A 1 100 ? 2.860 3.364 -9.216 1.00 94.94 100 LEU A N 1
ATOM 781 C CA . LEU A 1 100 ? 1.537 3.563 -9.806 1.00 94.94 100 LEU A CA 1
ATOM 782 C C . LEU A 1 100 ? 0.575 2.448 -9.385 1.00 94.94 100 LEU A C 1
ATOM 784 O O . LEU A 1 100 ? 0.780 1.278 -9.712 1.00 94.94 100 LEU A O 1
ATOM 788 N N . VAL A 1 101 ? -0.526 2.822 -8.739 1.00 96.56 101 VAL A N 1
ATOM 789 C CA . VAL A 1 101 ? -1.645 1.913 -8.467 1.00 96.56 101 VAL A CA 1
ATOM 790 C C . VAL A 1 101 ? -2.630 1.974 -9.625 1.00 96.56 101 VAL A C 1
ATOM 792 O O . VAL A 1 101 ? -3.033 3.055 -10.044 1.00 96.56 101 VAL A O 1
ATOM 795 N N . THR A 1 102 ? -3.025 0.814 -10.147 1.00 96.81 102 THR A N 1
ATOM 796 C CA . THR A 1 102 ? -3.986 0.718 -11.261 1.00 96.81 102 THR A CA 1
ATOM 797 C C . THR A 1 102 ? -5.382 0.299 -10.808 1.00 96.81 102 THR A C 1
ATOM 799 O O . THR A 1 102 ? -6.372 0.638 -11.456 1.00 96.81 102 THR A O 1
ATOM 802 N N . LYS A 1 103 ? -5.478 -0.481 -9.724 1.00 97.19 103 LYS A N 1
ATOM 803 C CA . LYS A 1 103 ? -6.735 -1.025 -9.202 1.00 97.19 103 LYS A CA 1
ATOM 804 C C . LYS A 1 103 ? -6.553 -1.521 -7.775 1.00 97.19 103 LYS A C 1
ATOM 806 O O . LYS A 1 103 ? -5.542 -2.145 -7.471 1.00 97.19 103 LYS A O 1
ATOM 811 N N . ILE A 1 104 ? -7.579 -1.334 -6.952 1.00 97.94 104 ILE A N 1
ATOM 812 C CA . ILE A 1 104 ? -7.684 -1.943 -5.624 1.00 97.94 104 ILE A CA 1
ATOM 813 C C . ILE A 1 104 ? -9.013 -2.674 -5.530 1.00 97.94 104 ILE A C 1
ATOM 815 O O . ILE A 1 104 ? -10.027 -2.215 -6.066 1.00 97.94 104 ILE A O 1
ATOM 819 N N . LYS A 1 105 ? -8.995 -3.822 -4.853 1.00 97.56 105 LYS A N 1
ATOM 820 C CA . LYS A 1 105 ? -10.200 -4.548 -4.475 1.00 97.56 105 LYS A CA 1
ATOM 821 C C . LYS A 1 105 ? -10.204 -4.804 -2.975 1.00 97.56 105 LYS A C 1
ATOM 823 O O . LYS A 1 105 ? -9.185 -5.218 -2.433 1.00 97.56 105 LYS A O 1
ATOM 828 N N . VAL A 1 106 ? -11.358 -4.618 -2.347 1.00 96.25 106 VAL A N 1
ATOM 829 C CA . VAL A 1 106 ? -11.631 -5.048 -0.971 1.00 96.25 106 VAL A CA 1
ATOM 830 C C . VAL A 1 106 ? -12.751 -6.073 -1.054 1.00 96.25 106 VAL A C 1
ATOM 832 O O . VAL A 1 106 ? -13.776 -5.814 -1.680 1.00 96.25 106 VAL A O 1
ATOM 835 N N . ASN A 1 107 ? -12.534 -7.273 -0.509 1.00 93.38 107 ASN A N 1
ATOM 836 C CA . ASN A 1 107 ? -13.496 -8.381 -0.576 1.00 93.38 107 ASN A CA 1
ATOM 837 C C . ASN A 1 107 ? -14.038 -8.630 -2.000 1.00 93.38 107 ASN A C 1
ATOM 839 O O . ASN A 1 107 ? -15.233 -8.824 -2.206 1.00 93.38 107 ASN A O 1
ATOM 843 N N . HIS A 1 108 ? -13.139 -8.610 -2.991 1.00 92.50 108 HIS A N 1
ATOM 844 C CA . HIS A 1 108 ? -13.416 -8.771 -4.428 1.00 92.50 108 HIS A CA 1
ATOM 845 C C . HIS A 1 108 ? -14.153 -7.612 -5.126 1.00 92.50 108 HIS A C 1
ATOM 847 O O . HIS A 1 108 ? -14.217 -7.609 -6.360 1.00 92.50 108 HIS A O 1
ATOM 853 N N . ALA A 1 109 ? -14.626 -6.599 -4.398 1.00 95.44 109 ALA A N 1
ATOM 854 C CA . ALA A 1 109 ? -15.250 -5.405 -4.964 1.00 95.44 109 ALA A CA 1
ATOM 855 C C . ALA A 1 109 ? -14.202 -4.330 -5.284 1.00 95.44 109 ALA A C 1
ATOM 857 O O . ALA A 1 109 ? -13.293 -4.087 -4.493 1.00 95.44 109 ALA A O 1
ATOM 858 N N . VAL A 1 110 ? -14.312 -3.686 -6.451 1.00 97.12 110 VAL A N 1
ATOM 859 C CA . VAL A 1 110 ? -13.431 -2.564 -6.819 1.00 97.12 110 VAL A CA 1
ATOM 860 C C . VAL A 1 110 ? -13.822 -1.337 -6.006 1.00 97.12 110 VAL A C 1
ATOM 862 O O . VAL A 1 110 ? -14.989 -0.954 -5.993 1.00 97.12 110 VAL A O 1
ATOM 865 N N . VAL A 1 111 ? -12.835 -0.710 -5.377 1.00 97.12 111 VAL A N 1
ATOM 866 C CA . VAL A 1 111 ? -13.032 0.431 -4.478 1.00 97.12 111 VAL A CA 1
ATOM 867 C C . VAL A 1 111 ? -12.251 1.652 -4.944 1.00 97.12 111 VAL A C 1
ATOM 869 O O . VAL A 1 111 ? -11.305 1.550 -5.732 1.00 97.12 111 VAL A O 1
ATOM 872 N N . LYS A 1 112 ? -12.661 2.825 -4.459 1.00 96.12 112 LYS A N 1
ATOM 873 C CA . LYS A 1 112 ? -11.925 4.070 -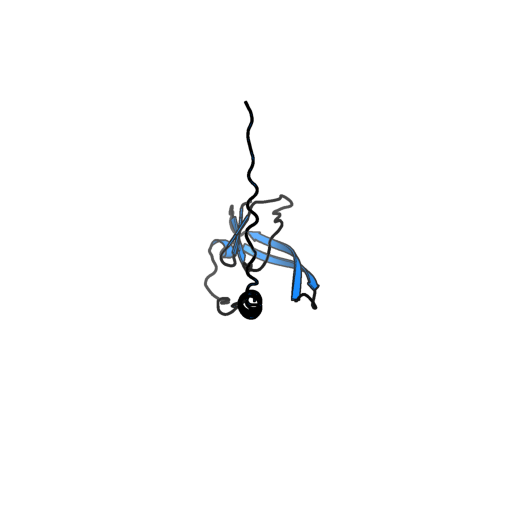4.686 1.00 96.12 112 LYS A CA 1
ATOM 874 C C . LYS A 1 112 ? -10.752 4.155 -3.717 1.00 96.12 112 LYS A C 1
ATOM 876 O O . LYS A 1 112 ? -10.812 3.649 -2.597 1.00 96.12 112 LYS A O 1
ATOM 881 N N . TYR A 1 113 ? -9.702 4.836 -4.151 1.00 97.75 113 TYR A N 1
ATOM 882 C CA . TYR A 1 113 ? -8.556 5.128 -3.310 1.00 97.75 113 TYR A CA 1
ATOM 883 C C . TYR A 1 113 ? -7.983 6.504 -3.618 1.00 97.75 113 TYR A C 1
ATOM 885 O O . TYR A 1 113 ? -8.197 7.053 -4.700 1.00 97.75 113 TYR A O 1
ATOM 893 N N . ASN A 1 114 ? -7.243 7.036 -2.654 1.00 97.69 114 ASN A N 1
ATOM 894 C CA . ASN A 1 114 ? -6.411 8.216 -2.810 1.00 97.69 114 ASN A CA 1
ATOM 895 C C . ASN A 1 114 ? -4.963 7.844 -2.475 1.00 97.69 114 ASN A C 1
ATOM 897 O O . ASN A 1 114 ? -4.721 7.246 -1.429 1.00 97.69 114 ASN A O 1
ATOM 901 N N . HIS A 1 115 ? -4.020 8.180 -3.353 1.00 97.38 115 HIS A N 1
ATOM 902 C CA . HIS A 1 115 ? -2.593 7.910 -3.175 1.00 97.38 115 HIS A CA 1
ATOM 903 C C . HIS A 1 115 ? -1.838 9.236 -3.167 1.00 97.38 115 HIS A C 1
ATOM 905 O O . HIS A 1 115 ? -1.845 9.957 -4.163 1.00 97.38 115 HIS A O 1
ATOM 911 N N . GLN A 1 116 ? -1.261 9.576 -2.017 1.00 95.44 116 GLN A N 1
ATOM 912 C CA . GLN A 1 116 ? -0.520 10.815 -1.805 1.00 95.44 116 GLN A CA 1
ATOM 913 C C . GLN A 1 116 ? 0.396 10.691 -0.588 1.00 95.44 116 GLN A C 1
ATOM 915 O O . GLN A 1 116 ? 0.029 10.058 0.406 1.00 95.44 116 GLN A O 1
ATOM 920 N N . ASN A 1 117 ? 1.520 11.401 -0.607 1.00 93.50 117 ASN A N 1
ATOM 921 C CA . ASN A 1 117 ? 2.430 11.545 0.527 1.00 93.50 117 ASN A CA 1
ATOM 922 C C . ASN A 1 117 ? 2.919 10.188 1.060 1.00 93.50 117 ASN A C 1
ATOM 924 O O . ASN A 1 117 ? 2.927 9.959 2.273 1.00 93.50 117 ASN A O 1
ATOM 928 N N . ASP A 1 118 ? 3.270 9.287 0.145 1.00 93.50 118 ASP A N 1
ATOM 929 C CA . ASP A 1 118 ? 3.709 7.916 0.404 1.00 93.50 118 ASP A CA 1
ATOM 930 C C . ASP A 1 118 ? 2.662 7.057 1.144 1.00 93.50 118 ASP A C 1
ATOM 932 O O . ASP A 1 118 ? 2.991 6.103 1.858 1.00 93.50 118 ASP A O 1
ATOM 936 N N . LYS A 1 119 ? 1.375 7.399 0.992 1.00 95.00 119 LYS A N 1
ATOM 937 C CA . LYS A 1 119 ? 0.245 6.737 1.653 1.00 95.00 119 LYS A CA 1
ATOM 938 C C . LYS A 1 119 ? -0.910 6.488 0.708 1.00 95.00 119 LYS A C 1
ATOM 940 O O . LYS A 1 119 ? -1.257 7.330 -0.118 1.00 95.00 119 LYS A O 1
ATOM 945 N N . ILE A 1 120 ? -1.576 5.360 0.907 1.00 97.44 120 ILE A N 1
ATOM 946 C CA . ILE A 1 120 ? -2.783 4.995 0.185 1.00 97.44 120 ILE A CA 1
ATOM 947 C C . ILE A 1 120 ? -3.966 4.843 1.136 1.00 97.44 120 ILE A C 1
ATOM 949 O O . ILE A 1 120 ? -3.942 4.059 2.084 1.00 97.44 120 ILE A O 1
ATOM 953 N N . TYR A 1 121 ? -5.005 5.623 0.861 1.00 98.00 121 TYR A N 1
ATOM 954 C CA . TYR A 1 121 ? -6.272 5.641 1.578 1.00 98.00 121 TYR A CA 1
ATOM 9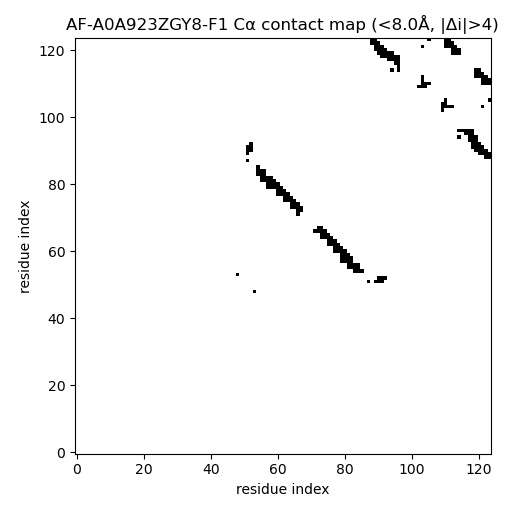55 C C . TYR A 1 121 ? -7.303 4.897 0.740 1.00 98.00 121 TYR A C 1
ATOM 957 O O . TYR A 1 121 ? -7.567 5.293 -0.394 1.00 98.00 121 TYR A O 1
ATOM 965 N N . ILE A 1 122 ? -7.875 3.827 1.280 1.00 98.00 122 ILE A N 1
ATOM 966 C CA . ILE A 1 122 ? -8.812 2.948 0.575 1.00 98.00 122 ILE A CA 1
ATOM 967 C C . ILE A 1 122 ? -10.174 3.059 1.254 1.00 98.00 122 ILE A C 1
ATOM 969 O O . ILE A 1 122 ? -10.306 2.657 2.409 1.00 98.00 122 ILE A O 1
ATOM 973 N N . THR A 1 123 ? -11.174 3.585 0.547 1.00 95.56 123 THR A N 1
ATOM 974 C CA . THR A 1 123 ? -12.542 3.749 1.066 1.00 95.56 123 THR A CA 1
ATOM 975 C C . THR A 1 123 ? -13.428 2.630 0.529 1.00 95.56 123 THR A C 1
ATOM 977 O O . THR A 1 123 ? -13.518 2.478 -0.692 1.00 95.56 123 THR A O 1
ATOM 980 N N . HIS A 1 124 ? -14.047 1.848 1.418 1.00 87.94 124 HIS A N 1
ATOM 981 C CA . HIS A 1 124 ? -14.772 0.614 1.085 1.00 87.94 124 HIS A CA 1
ATOM 982 C C . HIS A 1 124 ? -16.177 0.566 1.682 1.00 87.94 124 HIS A C 1
ATOM 984 O O . HIS A 1 124 ? -16.426 1.314 2.650 1.00 87.94 124 HIS A O 1
#

Foldseek 3Di:
DDDDDDDDDDDDDDPDPVVVVVVVVVVVVVVVPPDPPPPCVPVDPDDDDDPLVVQKAWDDKDWDWDADPVVRDIDGDIDTDIDGNDDDQKHKDFAQPVDDDDFDDDPNHTFDWDDDPRMIITGD

Mean predicted aligned error: 13.15 Å

Radius of gyration: 27.39 Å; Cα contacts (8 Å, |Δi|>4): 114; chains: 1; bounding box: 42×55×75 Å

Nearest PDB structures (foldseek):
  8zds-assembly1_A  TM=5.459E-01  e=3.033E+00  Salmonella enterica subsp. enterica serovar Typhimurium
  8zds-assembly1_E  TM=3.167E-01  e=3.033E+00  Salmonella enterica subsp. enterica serovar Typhimurium
  8wjr-assembly1_A  TM=3.676E-01  e=5.516E+00  Salmonella enterica subsp. enterica serovar Typhimurium str. LT2